Protein AF-A0A6C0I7N2-F1 (afdb_monomer_lite)

Radius of gyration: 16.64 Å; chains: 1; bounding box: 35×40×50 Å

Foldseek 3Di:
DVVVVVVVLVVLLVVLVVLQVVVLVVVVVLVVCCVVVVCLVVSVVVLVVQLVCCVVVLHRPSQVSSCVRNVDPDHSCCVVCVVVVHDPDPVVVSVVVVVVSVVVVVSSVVSVPD

Secondary structure (DSSP, 8-state):
-HHHHHHHHHHHHHHHHHHHHHHHHHHHHHHHHTTSGGGHHHHHHHHHHHHHHHHHTTS-HHHHHHHHHH-----TTHHHHHHTT----HHHHHHHHHHHHHHHHHHHHHHH--

Sequence (114 aa):
MERFVLAIEPNRKKAGYLLYRAHIVFVILLLLLVFVGPIRPYILIFYIPFFYLHVHNRGCPITKTERRLHGEDITILDPVLAMMGFPATNSIRNTFQILISTLFMLLLVFILFP

Organism: NCBI:txid1070528

Structure (mmCIF, N/CA/C/O backbone):
data_AF-A0A6C0I7N2-F1
#
_entry.id   AF-A0A6C0I7N2-F1
#
loop_
_atom_site.group_PDB
_atom_site.id
_atom_site.type_symbol
_atom_site.label_atom_id
_atom_site.label_alt_id
_atom_site.label_comp_id
_atom_site.label_asym_id
_atom_site.label_entity_id
_atom_site.label_seq_id
_atom_site.pdbx_PDB_ins_code
_atom_site.Cartn_x
_atom_site.Cartn_y
_atom_site.Cartn_z
_atom_site.occupancy
_atom_site.B_iso_or_equiv
_atom_site.auth_seq_id
_atom_site.auth_comp_id
_atom_site.auth_asym_id
_atom_site.auth_atom_id
_atom_site.pdbx_PDB_model_num
ATOM 1 N N . MET A 1 1 ? 9.867 -24.610 -26.960 1.00 56.19 1 MET A N 1
ATOM 2 C CA . MET A 1 1 ? 9.747 -24.156 -25.556 1.00 56.19 1 MET A CA 1
ATOM 3 C C . MET A 1 1 ? 9.722 -22.628 -25.453 1.00 56.19 1 MET A C 1
ATOM 5 O O . MET A 1 1 ? 8.808 -22.109 -24.831 1.00 56.19 1 MET A O 1
ATOM 9 N N . GLU A 1 2 ? 10.607 -21.899 -26.146 1.00 48.78 2 GLU A N 1
ATOM 10 C CA . GLU A 1 2 ? 10.643 -20.416 -26.147 1.00 48.78 2 GLU A CA 1
ATOM 11 C C . GLU A 1 2 ? 9.330 -19.730 -26.570 1.00 48.78 2 GLU A C 1
ATOM 13 O O . GLU A 1 2 ? 8.892 -18.786 -25.920 1.00 48.78 2 GLU A O 1
ATOM 18 N N . ARG A 1 3 ? 8.625 -20.240 -27.593 1.00 49.72 3 ARG A N 1
ATOM 19 C CA . ARG A 1 3 ? 7.329 -19.670 -28.023 1.00 49.72 3 ARG A CA 1
ATOM 20 C C . ARG A 1 3 ? 6.205 -19.808 -26.984 1.00 49.72 3 ARG A C 1
ATOM 22 O O . ARG A 1 3 ? 5.282 -19.005 -26.988 1.00 49.72 3 ARG A O 1
ATOM 29 N N . PHE A 1 4 ? 6.283 -20.802 -26.095 1.00 51.00 4 PHE A N 1
ATOM 30 C CA . PHE A 1 4 ? 5.314 -20.981 -25.006 1.00 51.00 4 PHE A CA 1
ATOM 31 C C . PHE A 1 4 ? 5.589 -20.007 -23.853 1.00 51.00 4 PHE A C 1
ATOM 33 O O . PHE A 1 4 ? 4.654 -19.438 -23.300 1.00 51.00 4 PHE A O 1
ATOM 40 N N . VAL A 1 5 ? 6.865 -19.752 -23.540 1.00 55.06 5 VAL A N 1
ATOM 41 C CA . VAL A 1 5 ? 7.280 -18.769 -22.522 1.00 55.06 5 VAL A CA 1
ATOM 42 C C . VAL A 1 5 ? 6.846 -17.353 -22.924 1.00 55.06 5 VAL A C 1
ATOM 44 O O . VAL A 1 5 ? 6.219 -16.656 -22.127 1.00 55.06 5 VAL A O 1
ATOM 47 N N . LEU A 1 6 ? 7.042 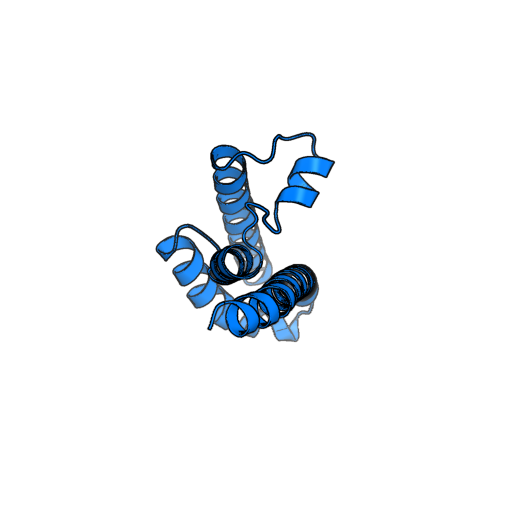-16.986 -24.195 1.00 55.97 6 LEU A N 1
ATOM 48 C CA . LEU A 1 6 ? 6.652 -15.680 -24.747 1.00 55.97 6 LEU A CA 1
ATOM 49 C C . LEU A 1 6 ? 5.131 -15.433 -24.774 1.00 55.97 6 LEU A C 1
ATOM 51 O O . LEU A 1 6 ? 4.701 -14.284 -24.770 1.00 55.97 6 LEU A O 1
ATOM 55 N N . ALA A 1 7 ? 4.298 -16.480 -24.785 1.00 58.84 7 ALA A N 1
ATOM 56 C CA . ALA A 1 7 ? 2.837 -16.343 -24.722 1.00 58.84 7 ALA A CA 1
ATOM 57 C C . ALA A 1 7 ? 2.305 -16.212 -23.279 1.00 58.84 7 ALA A C 1
ATOM 59 O O . ALA A 1 7 ? 1.229 -15.651 -23.055 1.00 58.84 7 ALA A O 1
ATOM 60 N N . ILE A 1 8 ? 3.058 -16.699 -22.287 1.00 60.66 8 ILE A N 1
ATOM 61 C CA . ILE A 1 8 ? 2.697 -16.638 -20.862 1.00 60.66 8 ILE A CA 1
ATOM 62 C C . ILE A 1 8 ? 3.055 -15.267 -20.265 1.00 60.66 8 ILE A C 1
ATOM 64 O O . ILE A 1 8 ? 2.294 -14.723 -19.460 1.00 60.66 8 ILE A O 1
ATOM 68 N N . GLU A 1 9 ? 4.169 -14.671 -20.691 1.00 62.28 9 GLU A N 1
ATOM 69 C CA . GLU A 1 9 ? 4.636 -13.350 -20.242 1.00 62.28 9 GLU A CA 1
ATOM 70 C C . GLU A 1 9 ? 3.619 -12.200 -20.386 1.00 62.28 9 GLU A C 1
ATOM 72 O O . GLU A 1 9 ? 3.391 -11.496 -19.394 1.00 62.28 9 GLU A O 1
ATOM 77 N N . PRO A 1 10 ? 2.943 -11.991 -21.534 1.00 69.81 10 PRO A N 1
ATOM 78 C CA . PRO A 1 10 ? 1.974 -10.905 -21.673 1.00 69.81 10 PRO A CA 1
ATOM 79 C C . PRO A 1 10 ? 0.752 -11.100 -20.769 1.00 69.81 10 PRO A C 1
ATOM 81 O O . PRO A 1 10 ? 0.216 -10.125 -20.240 1.00 69.81 10 PRO A O 1
ATOM 84 N N . ASN A 1 11 ? 0.332 -12.346 -20.534 1.00 81.62 11 ASN A N 1
ATOM 85 C CA . ASN A 1 11 ? -0.771 -12.651 -19.622 1.00 81.62 11 ASN A CA 1
ATOM 86 C C . ASN A 1 11 ? -0.371 -12.438 -18.158 1.00 81.62 11 ASN A C 1
ATOM 88 O O . ASN A 1 11 ? -1.154 -11.885 -17.384 1.00 81.62 11 ASN A O 1
ATOM 92 N N . ARG A 1 12 ? 0.870 -12.779 -17.790 1.00 81.94 12 ARG A N 1
ATOM 93 C CA . ARG A 1 12 ? 1.427 -12.525 -16.455 1.00 81.94 12 ARG A CA 1
ATOM 94 C C . ARG A 1 12 ? 1.531 -11.027 -16.158 1.00 81.94 12 ARG A C 1
ATOM 96 O O . ARG A 1 12 ? 1.109 -10.592 -15.086 1.00 81.94 12 ARG A O 1
ATOM 103 N N . LYS A 1 13 ? 2.006 -10.229 -17.122 1.00 86.31 13 LYS A N 1
ATOM 104 C CA . LYS A 1 13 ? 2.096 -8.768 -16.977 1.00 86.31 13 LYS A CA 1
ATOM 105 C C . LYS A 1 13 ? 0.714 -8.124 -16.841 1.00 86.31 13 LYS A C 1
ATOM 107 O O . LYS A 1 13 ? 0.506 -7.310 -15.942 1.00 86.31 13 LYS A O 1
ATOM 112 N N . LYS A 1 14 ? -0.258 -8.544 -17.660 1.00 87.75 14 LYS A N 1
ATOM 113 C CA . LYS A 1 14 ? -1.665 -8.114 -17.536 1.00 87.75 14 LYS A CA 1
ATOM 114 C C . LYS A 1 14 ? -2.263 -8.471 -16.173 1.00 87.75 14 LYS A C 1
ATOM 116 O O . LYS A 1 14 ? -2.883 -7.612 -15.552 1.00 87.75 14 LYS A O 1
ATOM 121 N N . ALA A 1 15 ? -2.042 -9.695 -15.690 1.00 88.12 15 ALA A N 1
ATOM 122 C CA . ALA A 1 15 ? -2.502 -10.125 -14.370 1.00 88.12 15 ALA A CA 1
ATOM 123 C C . ALA A 1 15 ? -1.883 -9.281 -13.242 1.00 88.12 15 ALA A C 1
ATOM 125 O O . ALA A 1 15 ? -2.592 -8.884 -12.321 1.00 88.12 15 ALA A O 1
ATOM 126 N N . GLY A 1 16 ? -0.593 -8.940 -13.346 1.00 88.38 16 GLY A N 1
ATOM 127 C CA . GLY A 1 16 ? 0.084 -8.056 -12.394 1.00 88.38 16 GLY A CA 1
ATOM 128 C C . GLY A 1 16 ? -0.549 -6.665 -12.309 1.00 88.38 16 GLY A C 1
ATOM 129 O O . GLY A 1 16 ? -0.829 -6.193 -11.210 1.00 88.38 16 GLY A O 1
ATOM 130 N N . TYR A 1 17 ? -0.844 -6.025 -13.445 1.00 90.31 17 TYR A N 1
ATOM 131 C CA . TYR A 1 17 ? -1.521 -4.720 -13.434 1.00 90.31 17 TYR A CA 1
ATOM 132 C C . TYR A 1 17 ? -2.982 -4.787 -12.998 1.00 90.31 17 TYR A C 1
ATOM 134 O O . TYR A 1 17 ? -3.480 -3.841 -12.386 1.00 90.31 17 TYR A O 1
ATOM 142 N N . LEU A 1 18 ? -3.688 -5.873 -13.322 1.00 91.56 18 LEU A N 1
ATOM 143 C CA . LEU A 1 18 ? -5.051 -6.075 -12.839 1.00 91.56 18 LEU A CA 1
ATOM 144 C C . LEU A 1 18 ? -5.059 -6.174 -11.311 1.00 91.56 18 LEU A C 1
ATOM 146 O O . LEU A 1 18 ? -5.867 -5.506 -10.669 1.00 91.56 18 LEU A O 1
ATOM 150 N N . LEU A 1 19 ? -4.123 -6.942 -10.744 1.00 90.25 19 LEU A N 1
ATOM 151 C CA . LEU A 1 19 ? -3.947 -7.060 -9.300 1.00 90.25 19 LEU A CA 1
ATOM 152 C C . LEU A 1 19 ? -3.614 -5.702 -8.670 1.00 90.25 19 LEU A C 1
ATOM 154 O O . LEU A 1 19 ? -4.273 -5.317 -7.714 1.00 90.25 19 LEU A O 1
ATOM 158 N N . TYR A 1 20 ? -2.693 -4.939 -9.265 1.00 88.56 20 TYR A N 1
ATOM 159 C CA . TYR A 1 20 ? -2.349 -3.581 -8.831 1.00 88.56 20 TYR A CA 1
ATOM 160 C C . TYR A 1 20 ? -3.568 -2.646 -8.779 1.00 88.56 20 TYR A C 1
ATOM 162 O O . TYR A 1 20 ? -3.805 -1.965 -7.781 1.00 88.56 20 TYR A O 1
ATOM 170 N N . ARG A 1 21 ? -4.395 -2.636 -9.833 1.00 90.56 21 ARG A N 1
ATOM 171 C CA . ARG A 1 21 ? -5.623 -1.822 -9.868 1.00 90.56 21 ARG A CA 1
ATOM 172 C C . ARG A 1 21 ? -6.636 -2.286 -8.825 1.00 90.56 21 ARG A C 1
ATOM 174 O O . ARG A 1 21 ? -7.209 -1.453 -8.127 1.00 90.56 21 ARG A O 1
ATOM 181 N N . ALA A 1 22 ? -6.838 -3.597 -8.705 1.00 90.81 22 ALA A N 1
ATOM 182 C CA . ALA A 1 22 ? -7.727 -4.173 -7.702 1.00 90.81 22 ALA A CA 1
ATOM 183 C C . ALA A 1 22 ? -7.265 -3.830 -6.280 1.00 90.81 22 ALA A C 1
ATOM 185 O O . ALA A 1 22 ? -8.089 -3.502 -5.433 1.00 90.81 22 ALA A O 1
ATOM 186 N N . HIS A 1 23 ? -5.956 -3.834 -6.034 1.00 90.19 23 HIS A N 1
ATOM 187 C CA . HIS A 1 23 ? -5.374 -3.481 -4.748 1.00 90.19 23 HIS A CA 1
ATOM 188 C C . HIS A 1 23 ? -5.592 -2.003 -4.403 1.00 90.19 23 HIS A C 1
ATOM 190 O O . HIS A 1 23 ? -6.000 -1.713 -3.281 1.00 90.19 23 HIS A O 1
ATOM 196 N N . ILE A 1 24 ? -5.431 -1.076 -5.356 1.00 87.50 24 ILE A N 1
ATOM 197 C CA . ILE A 1 24 ? -5.775 0.344 -5.146 1.00 87.50 24 ILE A CA 1
ATOM 198 C C . ILE A 1 24 ? -7.250 0.494 -4.764 1.00 87.50 24 ILE A C 1
ATOM 200 O O . ILE A 1 24 ? -7.568 1.130 -3.759 1.00 87.50 24 ILE A O 1
ATOM 204 N N . VAL A 1 25 ? -8.151 -0.110 -5.545 1.00 90.31 25 VAL A N 1
ATOM 205 C CA . VAL A 1 25 ? -9.597 -0.039 -5.289 1.00 90.31 25 VAL A CA 1
ATOM 206 C C . VAL A 1 25 ? -9.933 -0.633 -3.922 1.00 90.31 25 VAL A C 1
ATOM 208 O O . VAL A 1 25 ? -10.688 -0.031 -3.165 1.00 90.31 25 VAL A O 1
ATOM 211 N N . PHE A 1 26 ? -9.335 -1.773 -3.574 1.00 89.06 26 PHE A N 1
ATOM 212 C CA . PHE A 1 26 ? -9.527 -2.420 -2.280 1.00 89.06 26 PHE A CA 1
ATOM 213 C C . PHE A 1 26 ? -9.079 -1.535 -1.113 1.00 89.06 26 PHE A C 1
ATOM 215 O O . PHE A 1 26 ? -9.819 -1.405 -0.142 1.00 89.06 26 PHE A O 1
ATOM 222 N N . VAL A 1 27 ? -7.912 -0.886 -1.211 1.00 85.12 27 VAL A N 1
ATOM 223 C CA . VAL A 1 27 ? -7.431 0.038 -0.171 1.00 85.12 27 VAL A CA 1
ATOM 224 C C . VAL A 1 27 ? -8.396 1.212 -0.008 1.00 85.12 27 VAL A C 1
ATOM 226 O O . VAL A 1 27 ? -8.776 1.522 1.117 1.00 85.12 27 VAL A O 1
ATOM 229 N N . ILE A 1 28 ? -8.855 1.824 -1.104 1.00 86.12 28 ILE A N 1
ATOM 230 C CA . ILE A 1 28 ? -9.827 2.929 -1.050 1.00 86.12 28 ILE A CA 1
ATOM 231 C C . ILE A 1 28 ? -11.142 2.472 -0.404 1.00 86.12 28 ILE A C 1
ATOM 233 O O . ILE A 1 28 ? -11.652 3.146 0.489 1.00 86.12 28 ILE A O 1
ATOM 237 N N . LEU A 1 29 ? -11.677 1.317 -0.809 1.00 89.06 29 LEU A N 1
ATOM 238 C CA . LEU A 1 29 ? -12.894 0.757 -0.215 1.00 89.06 29 LEU A CA 1
ATOM 239 C C . LEU A 1 29 ? -12.718 0.486 1.281 1.00 89.06 29 LEU A C 1
ATOM 241 O O . LEU A 1 29 ? -13.601 0.824 2.064 1.00 89.06 29 LEU A O 1
ATOM 245 N N . LEU A 1 30 ? -11.574 -0.069 1.690 1.00 83.06 30 LEU A N 1
ATOM 246 C CA . LEU A 1 30 ? -11.266 -0.314 3.096 1.00 83.06 30 LEU A CA 1
ATOM 247 C C . LEU A 1 30 ? -11.251 0.994 3.899 1.00 83.06 30 LEU A C 1
ATOM 249 O O . LEU A 1 30 ? -11.861 1.048 4.964 1.00 83.06 30 LEU A O 1
ATOM 253 N N . LEU A 1 31 ? -10.619 2.054 3.374 1.00 80.44 31 LEU A N 1
ATOM 254 C CA . LEU A 1 31 ? -10.608 3.382 4.003 1.00 80.44 31 LEU A CA 1
ATOM 255 C C . LEU A 1 31 ? -12.027 3.944 4.180 1.00 80.44 31 LEU A C 1
ATOM 257 O O . LEU A 1 31 ? -12.336 4.504 5.228 1.00 80.44 31 LEU A O 1
ATOM 261 N N . LEU A 1 32 ? -12.901 3.785 3.183 1.00 85.50 32 LEU A N 1
ATOM 262 C CA . LEU A 1 32 ? -14.287 4.262 3.253 1.00 85.50 32 LEU A CA 1
ATOM 263 C C . LEU A 1 32 ? -15.124 3.457 4.255 1.00 85.50 32 LEU A C 1
ATOM 265 O O . LEU A 1 32 ? -15.904 4.030 5.018 1.00 85.50 32 LEU A O 1
ATOM 269 N N . LEU A 1 33 ? -14.942 2.134 4.292 1.00 85.25 33 LEU A N 1
ATOM 270 C CA . LEU A 1 33 ? -15.680 1.244 5.189 1.00 85.25 33 LEU A CA 1
ATOM 271 C C . LEU A 1 33 ? -15.367 1.491 6.670 1.00 85.25 33 LEU A C 1
ATOM 273 O O . LEU A 1 33 ? -16.230 1.241 7.509 1.00 85.25 33 LEU A O 1
ATOM 277 N N . VAL A 1 34 ? -14.193 2.039 7.004 1.00 79.88 34 VAL A N 1
ATOM 278 C CA . VAL A 1 34 ? -13.848 2.436 8.385 1.00 79.88 34 VAL A CA 1
ATOM 279 C C . VAL A 1 34 ? -14.862 3.428 8.973 1.00 79.88 34 VAL A C 1
ATOM 281 O O . VAL A 1 34 ? -15.151 3.393 10.172 1.00 79.88 34 VAL A O 1
ATOM 284 N N . PHE A 1 35 ? -15.475 4.275 8.145 1.00 82.56 35 PHE A N 1
ATOM 285 C CA . PHE A 1 35 ? -16.471 5.242 8.611 1.00 82.56 35 PHE A CA 1
ATOM 286 C C . PHE A 1 35 ? -17.861 4.624 8.831 1.00 82.56 35 PHE A C 1
ATOM 288 O O . PHE A 1 35 ? -18.681 5.210 9.543 1.00 82.56 35 PHE A O 1
ATOM 295 N N . VAL A 1 36 ? -18.111 3.411 8.325 1.00 84.38 36 VAL A N 1
ATOM 296 C CA . VAL A 1 36 ? -19.386 2.693 8.465 1.00 84.38 36 VAL A CA 1
ATOM 297 C C . VAL A 1 36 ? -19.453 2.003 9.833 1.00 84.38 36 VAL A C 1
ATOM 299 O O . VAL A 1 36 ? -18.907 0.919 10.031 1.00 84.38 36 VAL A O 1
ATOM 302 N N . GLY A 1 37 ? -20.143 2.646 10.783 1.00 76.31 37 GLY A N 1
ATOM 303 C CA . GLY A 1 37 ? -20.236 2.264 12.204 1.00 76.31 37 GLY A CA 1
ATOM 304 C C . GLY A 1 37 ? -20.332 0.758 12.495 1.00 76.31 37 GLY A C 1
ATOM 305 O O . GLY A 1 37 ? -19.468 0.237 13.200 1.00 76.31 37 GLY A O 1
ATOM 306 N N . PRO A 1 38 ? -21.314 0.035 11.927 1.00 83.94 38 PRO A N 1
ATOM 307 C CA . PRO A 1 38 ? -21.513 -1.390 12.208 1.00 83.94 38 PRO A CA 1
ATOM 308 C C . PRO A 1 38 ? -20.363 -2.314 11.773 1.00 83.94 38 PRO A C 1
ATOM 310 O O . PRO A 1 38 ? -20.240 -3.421 12.289 1.00 83.94 38 PRO A O 1
ATOM 313 N N . ILE A 1 39 ? -19.526 -1.891 10.820 1.00 82.88 39 ILE A N 1
ATOM 314 C CA . ILE A 1 39 ? -18.502 -2.747 10.192 1.00 82.88 39 ILE A CA 1
ATOM 315 C C . ILE A 1 39 ? -17.134 -2.604 10.892 1.00 82.88 39 ILE A C 1
ATOM 317 O O . ILE A 1 39 ? -16.275 -3.483 10.788 1.00 82.88 39 ILE A O 1
ATOM 321 N N . ARG A 1 40 ? -16.945 -1.537 11.678 1.00 80.81 40 ARG A N 1
ATOM 322 C CA . ARG A 1 40 ? -15.694 -1.187 12.378 1.00 80.81 40 ARG A CA 1
ATOM 323 C C . ARG A 1 40 ? -15.004 -2.343 13.124 1.00 80.81 40 ARG A C 1
ATOM 325 O O . ARG A 1 40 ? -13.814 -2.546 12.873 1.00 80.81 40 ARG A O 1
ATOM 332 N N . PRO A 1 41 ? -15.674 -3.127 13.996 1.00 81.50 41 PRO A N 1
ATOM 333 C CA . PRO A 1 41 ? -14.993 -4.199 14.727 1.00 81.50 41 PRO A CA 1
ATOM 334 C C . PRO A 1 41 ? -14.484 -5.312 13.800 1.00 81.50 41 PRO A C 1
ATOM 336 O O . PRO A 1 41 ? -13.406 -5.859 14.029 1.00 81.50 41 PRO A O 1
ATOM 339 N N . TYR A 1 42 ? -15.204 -5.608 12.714 1.00 84.00 42 TYR A N 1
ATOM 340 C CA . TYR A 1 42 ? -14.777 -6.605 11.730 1.00 84.00 42 TYR A CA 1
ATOM 341 C C . TYR A 1 42 ? -13.528 -6.149 10.976 1.00 84.00 42 TYR A C 1
ATOM 343 O O . TYR A 1 42 ? -12.612 -6.944 10.772 1.00 84.00 42 TYR A O 1
ATOM 351 N N . ILE A 1 43 ? -13.446 -4.862 10.624 1.00 81.31 43 ILE A N 1
ATOM 352 C CA . ILE A 1 43 ? -12.249 -4.288 9.994 1.00 81.31 43 ILE A CA 1
ATOM 353 C C . ILE A 1 43 ? -11.034 -4.479 10.900 1.00 81.31 43 ILE A C 1
ATOM 355 O O . ILE A 1 43 ? -9.976 -4.845 10.403 1.00 81.31 43 ILE A O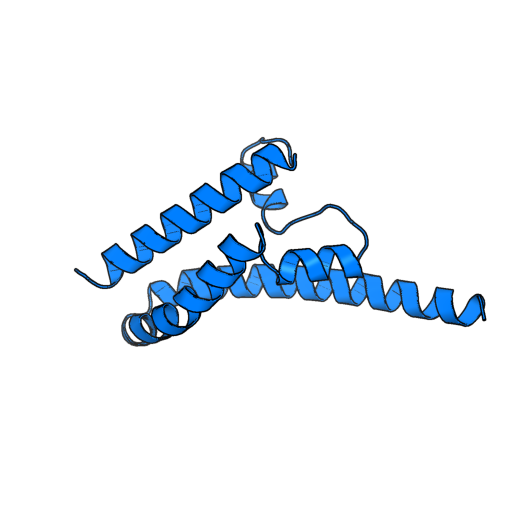 1
ATOM 359 N N . LEU A 1 44 ? -11.182 -4.314 12.218 1.00 75.81 44 LEU A N 1
ATOM 360 C CA . LEU A 1 44 ? -10.078 -4.492 13.161 1.00 75.81 44 LEU A CA 1
ATOM 361 C C . LEU A 1 44 ? -9.543 -5.931 13.176 1.00 75.81 44 LEU A C 1
ATOM 363 O O . LEU A 1 44 ? -8.331 -6.142 13.119 1.00 75.81 44 LEU A O 1
ATOM 367 N N . ILE A 1 45 ? -10.450 -6.912 13.208 1.00 82.44 45 ILE A N 1
ATOM 368 C CA . ILE A 1 45 ? -10.095 -8.338 13.204 1.00 82.44 45 ILE A CA 1
ATOM 369 C C . ILE A 1 45 ? -9.304 -8.691 11.943 1.00 82.44 45 ILE A C 1
ATOM 371 O O . ILE A 1 45 ? -8.332 -9.437 12.027 1.00 82.44 45 ILE A O 1
ATOM 375 N N . PHE A 1 46 ? -9.674 -8.132 10.788 1.00 81.56 46 PHE A N 1
ATOM 376 C CA . PHE A 1 46 ? -8.922 -8.324 9.545 1.00 81.56 46 PHE A CA 1
ATOM 377 C C . PHE A 1 46 ? -7.641 -7.484 9.481 1.00 81.56 46 PHE A C 1
ATOM 379 O O . PHE A 1 46 ? -6.650 -7.912 8.884 1.00 81.56 46 PHE A O 1
ATOM 386 N N . TYR A 1 47 ? -7.629 -6.306 10.101 1.00 79.19 47 TYR A N 1
ATOM 387 C CA . TYR A 1 47 ? -6.502 -5.389 10.024 1.00 79.19 47 TYR A CA 1
ATOM 388 C C . TYR A 1 47 ? -5.305 -5.851 10.852 1.00 79.19 47 TYR A C 1
ATOM 390 O O . TYR A 1 47 ? -4.187 -5.772 10.363 1.00 79.19 47 TYR A O 1
ATOM 398 N N . ILE A 1 48 ? -5.505 -6.383 12.061 1.00 80.44 48 ILE A N 1
ATOM 399 C CA . ILE A 1 48 ? -4.409 -6.875 12.919 1.00 80.44 48 ILE A CA 1
ATOM 400 C C . ILE A 1 48 ? -3.506 -7.906 12.205 1.00 80.44 48 ILE A C 1
ATOM 402 O O . ILE A 1 48 ? -2.293 -7.681 12.138 1.00 80.44 48 ILE A O 1
ATOM 406 N N . PRO A 1 49 ? -4.028 -9.009 11.629 1.00 81.94 49 PRO A N 1
ATOM 407 C CA . PRO A 1 49 ? -3.197 -9.974 10.914 1.00 81.94 49 PRO A CA 1
ATOM 408 C C . PRO A 1 49 ? -2.597 -9.377 9.638 1.00 81.94 49 PRO A C 1
ATOM 410 O O . PRO A 1 49 ? -1.454 -9.685 9.298 1.00 81.94 49 PRO A O 1
ATOM 413 N N . PHE A 1 50 ? -3.317 -8.486 8.950 1.00 78.69 50 PHE A N 1
ATOM 414 C CA . PHE A 1 50 ? -2.785 -7.802 7.774 1.00 78.69 50 PHE A CA 1
ATOM 415 C C . PHE A 1 50 ? -1.614 -6.876 8.128 1.00 78.69 50 PHE A C 1
ATOM 417 O O . PHE A 1 50 ? -0.579 -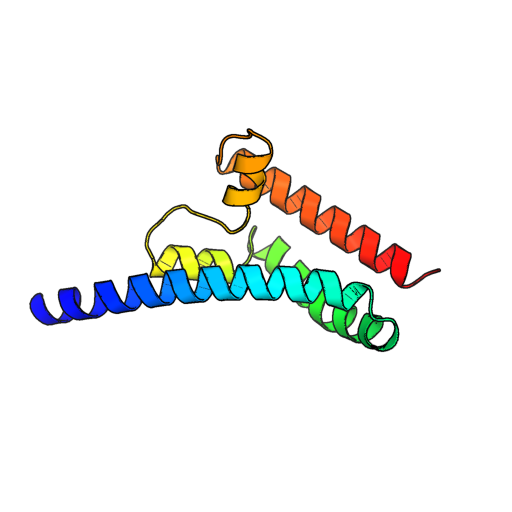6.913 7.466 1.00 78.69 50 PHE A O 1
ATOM 424 N N . PHE A 1 51 ? -1.736 -6.102 9.205 1.00 79.50 51 PHE A N 1
ATOM 425 C CA . PHE A 1 51 ? -0.690 -5.241 9.746 1.00 79.50 51 PHE A CA 1
ATOM 426 C C . PHE A 1 51 ? 0.516 -6.062 10.202 1.00 79.50 51 PHE A C 1
ATOM 428 O O . PHE A 1 51 ? 1.649 -5.729 9.859 1.00 79.50 51 PHE A O 1
ATOM 435 N N . TYR A 1 52 ? 0.293 -7.189 10.885 1.00 81.50 52 TYR A N 1
ATOM 436 C CA . TYR A 1 52 ? 1.370 -8.112 11.243 1.00 81.50 52 TYR A CA 1
ATOM 437 C C . TYR A 1 52 ? 2.119 -8.617 10.003 1.00 81.50 52 TYR A C 1
ATOM 439 O O . TYR A 1 52 ? 3.345 -8.515 9.935 1.00 81.50 52 TYR A O 1
ATOM 447 N N . LEU A 1 53 ? 1.394 -9.098 8.986 1.00 79.81 53 LEU A N 1
ATOM 448 C CA . LEU A 1 53 ? 1.993 -9.525 7.719 1.00 79.81 53 LEU A CA 1
ATOM 449 C C . LEU A 1 53 ? 2.741 -8.384 7.032 1.00 79.81 53 LEU A C 1
ATOM 451 O O . LEU A 1 53 ? 3.785 -8.623 6.429 1.00 79.81 53 LEU A O 1
ATOM 455 N N . HIS A 1 54 ? 2.228 -7.164 7.124 1.00 78.00 54 HIS A N 1
ATOM 456 C CA . HIS A 1 54 ? 2.821 -5.977 6.533 1.00 78.00 54 HIS A CA 1
ATOM 457 C C . HIS A 1 54 ? 4.152 -5.597 7.200 1.00 78.00 54 HIS A C 1
ATOM 459 O O . HIS A 1 54 ? 5.143 -5.343 6.508 1.00 78.00 54 HIS A O 1
ATOM 465 N N . VAL A 1 55 ? 4.201 -5.625 8.535 1.00 77.50 55 VAL A N 1
ATOM 466 C CA . VAL A 1 55 ? 5.418 -5.381 9.325 1.00 77.50 55 VAL A CA 1
ATOM 467 C C . VAL A 1 55 ? 6.431 -6.505 9.105 1.00 77.50 55 VAL A C 1
ATOM 469 O O . VAL A 1 55 ? 7.582 -6.235 8.757 1.00 77.50 55 VAL A O 1
ATOM 472 N N . HIS A 1 56 ? 6.005 -7.767 9.221 1.00 80.00 56 HIS A N 1
ATOM 473 C CA . HIS A 1 56 ? 6.885 -8.929 9.076 1.00 80.00 56 HIS A CA 1
ATOM 474 C C . HIS A 1 56 ? 7.496 -9.014 7.671 1.00 80.00 56 HIS A C 1
ATOM 476 O O . HIS A 1 56 ? 8.694 -9.246 7.512 1.00 80.00 56 HIS A O 1
ATOM 482 N N . ASN A 1 57 ? 6.698 -8.745 6.634 1.00 78.69 57 ASN A N 1
ATOM 483 C CA . ASN A 1 57 ? 7.178 -8.753 5.258 1.00 78.69 57 ASN A CA 1
ATOM 484 C C . ASN A 1 57 ? 7.852 -7.440 4.836 1.00 78.69 57 ASN A C 1
ATOM 486 O O . ASN A 1 57 ? 8.269 -7.354 3.681 1.00 78.69 57 ASN A O 1
ATOM 490 N N . ARG A 1 58 ? 8.002 -6.430 5.707 1.00 74.31 58 ARG A N 1
ATOM 491 C CA . ARG A 1 58 ? 8.544 -5.105 5.340 1.00 74.31 58 ARG A CA 1
ATOM 492 C C . ARG A 1 58 ? 7.846 -4.513 4.102 1.00 74.31 58 ARG A C 1
ATOM 494 O O . ARG A 1 58 ? 8.508 -4.068 3.167 1.00 74.31 58 ARG A O 1
ATOM 501 N N . GLY A 1 59 ? 6.521 -4.618 4.022 1.00 77.00 59 GLY A N 1
ATOM 502 C CA . GLY A 1 59 ? 5.785 -4.357 2.781 1.00 77.00 59 GLY A CA 1
ATOM 503 C C . GLY A 1 59 ? 4.445 -5.069 2.699 1.00 77.00 59 GLY A C 1
ATOM 504 O O . GLY A 1 59 ? 4.250 -6.114 3.317 1.00 77.00 59 GLY A O 1
ATOM 505 N N . CYS A 1 60 ? 3.550 -4.561 1.849 1.00 83.94 60 CYS A N 1
ATOM 506 C CA . CYS A 1 60 ? 2.341 -5.292 1.483 1.00 83.94 60 CYS A CA 1
ATOM 507 C C . CYS A 1 60 ? 2.706 -6.543 0.648 1.00 83.94 60 CYS A C 1
ATOM 509 O O . CYS A 1 60 ? 3.331 -6.408 -0.412 1.00 83.94 60 CYS A O 1
ATOM 511 N N . PRO A 1 61 ? 2.314 -7.763 1.071 1.00 84.12 61 PRO A N 1
ATOM 512 C CA . PRO A 1 61 ? 2.556 -8.988 0.301 1.00 84.12 61 PRO A CA 1
ATOM 513 C C . PRO A 1 61 ? 1.942 -8.951 -1.105 1.00 84.12 61 PRO A C 1
ATOM 515 O O . PRO A 1 61 ? 2.505 -9.514 -2.048 1.00 84.12 61 PRO A O 1
ATOM 518 N N . ILE A 1 62 ? 0.815 -8.247 -1.255 1.00 87.81 62 ILE A N 1
ATOM 519 C CA . ILE A 1 62 ? 0.131 -8.068 -2.538 1.00 87.81 62 ILE A CA 1
ATOM 520 C C . ILE A 1 62 ? 1.024 -7.258 -3.483 1.00 87.81 62 ILE A C 1
ATOM 522 O O . ILE A 1 62 ? 1.326 -7.733 -4.572 1.00 87.81 62 ILE A O 1
ATOM 526 N N . THR A 1 63 ? 1.589 -6.134 -3.028 1.00 87.38 63 THR A N 1
ATOM 527 C CA . THR A 1 63 ? 2.534 -5.329 -3.826 1.00 87.38 63 THR A CA 1
ATOM 528 C C . THR A 1 63 ? 3.774 -6.110 -4.246 1.00 87.38 63 THR A C 1
ATOM 530 O O . THR A 1 63 ? 4.252 -5.971 -5.370 1.00 87.38 63 THR A O 1
ATOM 533 N N . LYS A 1 64 ? 4.299 -6.992 -3.389 1.00 86.50 64 LYS A N 1
ATOM 534 C CA . LYS A 1 64 ? 5.408 -7.873 -3.795 1.00 86.50 64 LYS A CA 1
ATOM 535 C C . LYS A 1 64 ? 4.994 -8.836 -4.907 1.00 86.50 64 LYS A C 1
ATOM 537 O O . LYS A 1 64 ? 5.786 -9.100 -5.810 1.00 86.50 64 LYS A O 1
ATOM 542 N N . THR A 1 65 ? 3.778 -9.366 -4.834 1.00 87.81 65 THR A N 1
ATOM 543 C CA . THR A 1 65 ? 3.223 -10.262 -5.855 1.00 87.81 65 THR A CA 1
ATOM 544 C C . THR A 1 65 ? 2.978 -9.523 -7.168 1.00 87.81 65 THR A C 1
ATOM 546 O O . THR A 1 65 ? 3.409 -10.009 -8.209 1.00 87.81 65 THR A O 1
ATOM 549 N N . GLU A 1 66 ? 2.389 -8.326 -7.125 1.00 88.81 66 GLU A N 1
ATOM 550 C CA . GLU A 1 66 ? 2.201 -7.439 -8.284 1.00 88.81 66 GLU A CA 1
ATOM 551 C C . GLU A 1 66 ? 3.523 -7.227 -9.020 1.00 88.81 66 GLU A C 1
ATOM 553 O O . GLU A 1 66 ? 3.654 -7.620 -10.181 1.00 88.81 66 GLU A O 1
ATOM 558 N N . ARG A 1 67 ? 4.542 -6.734 -8.306 1.00 89.31 67 ARG A N 1
ATOM 559 C CA . ARG A 1 67 ? 5.872 -6.455 -8.862 1.00 89.31 67 ARG A CA 1
ATOM 560 C C . ARG A 1 67 ? 6.527 -7.687 -9.465 1.00 89.31 67 ARG A C 1
ATOM 562 O O . ARG A 1 67 ? 7.150 -7.601 -10.520 1.00 89.31 67 ARG A O 1
ATOM 569 N N . ARG A 1 68 ? 6.362 -8.852 -8.831 1.00 88.81 68 ARG A N 1
ATOM 570 C CA . ARG A 1 68 ? 6.832 -10.130 -9.387 1.00 88.81 68 ARG A CA 1
ATOM 571 C C . ARG A 1 68 ? 6.093 -10.507 -10.669 1.00 88.81 68 ARG A C 1
ATOM 573 O O . ARG A 1 68 ? 6.698 -11.151 -11.517 1.00 88.81 68 ARG A O 1
ATOM 580 N N . LEU A 1 69 ? 4.813 -10.170 -10.809 1.00 87.69 69 LEU A N 1
ATOM 581 C CA . LEU A 1 69 ? 4.000 -10.512 -11.979 1.00 87.69 69 LEU A CA 1
ATOM 582 C C . LEU A 1 69 ? 4.239 -9.566 -13.161 1.00 87.69 69 LEU A C 1
ATOM 584 O O . LEU A 1 69 ? 4.473 -10.047 -14.268 1.00 87.69 69 LEU A O 1
ATOM 588 N N . HIS A 1 70 ? 4.193 -8.248 -12.944 1.00 87.06 70 HIS A N 1
ATOM 589 C CA . HIS A 1 70 ? 4.373 -7.269 -14.023 1.00 87.06 70 HIS A CA 1
ATOM 590 C C . HIS A 1 70 ? 5.835 -6.874 -14.273 1.00 87.06 70 HIS A C 1
ATOM 592 O O . HIS A 1 70 ? 6.125 -6.308 -15.325 1.00 87.06 70 HIS A O 1
ATOM 598 N N . GLY A 1 71 ? 6.754 -7.207 -13.360 1.00 87.31 71 GLY A N 1
ATOM 599 C CA . GLY A 1 71 ? 8.196 -6.994 -13.524 1.00 87.31 71 GLY A CA 1
ATOM 600 C C . GLY A 1 71 ? 8.649 -5.542 -13.362 1.00 87.31 71 GLY A C 1
ATOM 601 O O . GLY A 1 71 ? 9.772 -5.217 -13.726 1.00 87.31 71 GLY A O 1
ATOM 602 N N . GLU A 1 72 ? 7.796 -4.666 -12.829 1.00 87.81 72 GLU A N 1
ATOM 603 C CA . GLU A 1 72 ? 8.101 -3.237 -12.679 1.00 87.81 72 GLU A CA 1
ATOM 604 C C . GLU A 1 72 ? 8.274 -2.879 -11.206 1.00 87.81 72 GLU A C 1
ATOM 606 O O . GLU A 1 72 ? 7.632 -3.461 -10.330 1.00 87.81 72 GLU A O 1
ATOM 611 N N . ASP A 1 73 ? 9.145 -1.914 -10.920 1.00 88.00 73 ASP A N 1
ATOM 612 C CA . ASP A 1 73 ? 9.341 -1.372 -9.574 1.00 88.00 73 ASP A CA 1
ATOM 613 C C . ASP A 1 73 ? 8.361 -0.225 -9.307 1.00 88.00 73 ASP A C 1
ATOM 615 O O . ASP A 1 73 ? 8.772 0.894 -9.013 1.00 88.00 73 ASP A O 1
ATOM 619 N N . ILE A 1 74 ? 7.066 -0.506 -9.465 1.00 88.50 74 ILE A N 1
ATOM 620 C CA . ILE A 1 74 ? 5.974 0.420 -9.152 1.00 88.50 74 ILE A CA 1
ATOM 621 C C . ILE A 1 74 ? 5.188 -0.076 -7.942 1.00 88.50 74 ILE A C 1
ATOM 623 O O . ILE A 1 74 ? 5.085 -1.284 -7.701 1.00 88.50 74 ILE A O 1
ATOM 627 N N . THR A 1 75 ? 4.642 0.854 -7.163 1.00 89.75 75 THR A N 1
ATOM 628 C CA . THR A 1 75 ? 3.824 0.542 -5.984 1.00 89.75 75 THR A CA 1
ATOM 629 C C . THR A 1 75 ? 2.572 1.402 -5.929 1.00 89.75 75 THR A C 1
ATOM 631 O O . THR A 1 75 ? 2.505 2.457 -6.553 1.00 89.75 75 THR A O 1
ATOM 634 N N . ILE A 1 76 ? 1.583 0.979 -5.137 1.00 88.56 76 ILE A N 1
ATOM 635 C CA . ILE A 1 76 ? 0.338 1.738 -4.933 1.00 88.56 76 ILE A CA 1
ATOM 636 C C . ILE A 1 76 ? 0.570 3.125 -4.309 1.00 88.56 76 ILE A C 1
ATOM 638 O O . ILE A 1 76 ? -0.318 3.970 -4.346 1.00 88.56 76 ILE A O 1
ATOM 642 N N . LEU A 1 77 ? 1.754 3.361 -3.729 1.00 88.31 77 LEU A N 1
ATOM 643 C CA . LEU A 1 77 ? 2.138 4.642 -3.140 1.00 88.31 77 LEU A CA 1
ATOM 644 C C . LEU A 1 77 ? 2.621 5.639 -4.193 1.00 88.31 77 LEU A C 1
ATOM 646 O O . LEU A 1 77 ? 2.548 6.842 -3.961 1.00 88.31 77 LEU A O 1
ATOM 650 N N . ASP A 1 78 ? 3.097 5.167 -5.344 1.00 90.38 78 ASP A N 1
ATOM 651 C CA . ASP A 1 78 ? 3.756 6.010 -6.341 1.00 90.38 78 ASP A CA 1
ATOM 652 C C . ASP A 1 78 ? 2.855 7.137 -6.876 1.00 90.38 78 ASP A C 1
ATOM 654 O O . ASP A 1 78 ? 3.344 8.262 -6.965 1.00 90.38 78 ASP A O 1
ATOM 658 N N . PRO A 1 79 ? 1.549 6.922 -7.158 1.00 88.75 79 PRO A N 1
ATOM 659 C CA . PRO A 1 79 ? 0.656 8.015 -7.541 1.00 88.75 79 PRO A CA 1
ATOM 660 C C . PRO A 1 79 ? 0.531 9.081 -6.449 1.00 88.75 79 PRO A C 1
ATOM 662 O O . PRO A 1 79 ? 0.500 10.270 -6.747 1.00 88.75 79 PRO A O 1
ATOM 665 N N . VAL A 1 80 ? 0.490 8.666 -5.180 1.00 87.50 80 VAL A N 1
ATOM 666 C CA . VAL A 1 80 ? 0.386 9.584 -4.039 1.00 87.50 80 VAL A CA 1
ATOM 667 C C . VAL A 1 80 ? 1.672 10.393 -3.902 1.00 87.50 80 VAL A C 1
ATOM 669 O O . VAL A 1 80 ? 1.618 11.618 -3.825 1.00 87.50 80 VAL A O 1
ATOM 672 N N . LEU A 1 81 ? 2.829 9.725 -3.951 1.00 90.25 81 LEU A N 1
ATOM 673 C CA . LEU A 1 81 ? 4.144 10.370 -3.926 1.00 90.25 81 LEU A CA 1
ATOM 674 C C . LEU A 1 81 ? 4.299 11.380 -5.067 1.00 90.25 81 LEU A C 1
ATOM 676 O O . LEU A 1 81 ? 4.733 12.503 -4.819 1.00 90.25 81 LEU A O 1
ATOM 680 N N . AL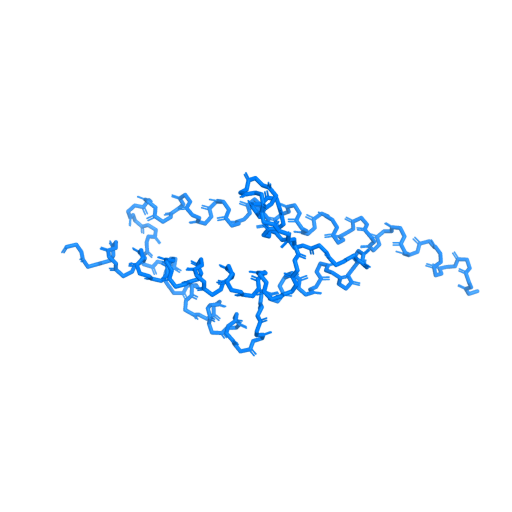A A 1 82 ? 3.873 11.016 -6.279 1.00 92.12 82 ALA A N 1
ATOM 681 C CA . ALA A 1 82 ? 3.898 11.898 -7.440 1.00 92.12 82 ALA A CA 1
ATOM 682 C C . ALA A 1 82 ? 3.004 13.135 -7.251 1.00 92.12 82 ALA A C 1
ATOM 684 O O . ALA A 1 82 ? 3.444 14.244 -7.543 1.00 92.12 82 ALA A O 1
ATOM 685 N N . MET A 1 83 ? 1.791 12.974 -6.705 1.00 91.06 83 MET A N 1
ATOM 686 C CA . MET A 1 83 ? 0.897 14.102 -6.394 1.00 91.06 83 MET A CA 1
ATOM 687 C C . MET A 1 83 ? 1.496 15.066 -5.362 1.00 91.06 83 MET A C 1
ATOM 689 O O . MET A 1 83 ? 1.252 16.266 -5.431 1.00 91.06 83 MET A O 1
ATOM 693 N N . MET A 1 84 ? 2.297 14.559 -4.425 1.00 92.44 84 MET A N 1
ATOM 694 C CA . MET A 1 84 ? 2.991 15.371 -3.419 1.00 92.44 84 MET A CA 1
ATOM 695 C C . MET A 1 84 ? 4.359 15.896 -3.888 1.00 92.44 84 MET A C 1
ATOM 697 O O . MET A 1 84 ? 5.035 16.586 -3.129 1.00 92.44 84 MET A O 1
ATOM 701 N N . GLY A 1 85 ? 4.795 15.561 -5.107 1.00 93.94 85 GLY A N 1
ATOM 702 C CA . GLY A 1 85 ? 6.098 15.967 -5.641 1.00 93.94 85 GLY A CA 1
ATOM 703 C C . GLY A 1 85 ? 7.301 15.228 -5.039 1.00 93.94 85 GLY A C 1
ATOM 704 O O . GLY A 1 85 ? 8.432 15.688 -5.192 1.00 93.94 85 GLY A O 1
ATOM 705 N N . PHE A 1 86 ? 7.098 14.090 -4.367 1.00 93.06 86 PHE A N 1
ATOM 706 C CA . PHE A 1 86 ? 8.193 13.275 -3.836 1.00 93.06 86 PHE A CA 1
ATOM 707 C C . PHE A 1 86 ? 8.696 12.258 -4.870 1.00 93.06 86 PHE A C 1
ATOM 709 O O . PHE A 1 86 ? 7.894 11.628 -5.565 1.00 93.06 86 PHE A O 1
ATOM 716 N N . PRO A 1 87 ? 10.016 12.007 -4.944 1.00 92.38 87 PRO A N 1
ATOM 717 C CA . PRO A 1 87 ? 10.538 10.966 -5.815 1.00 92.38 87 PRO A CA 1
ATOM 718 C C . PRO A 1 87 ? 10.177 9.571 -5.282 1.00 92.38 87 PRO A C 1
ATOM 720 O O . PRO A 1 87 ? 10.298 9.288 -4.089 1.00 92.38 87 PRO A O 1
ATOM 723 N N . ALA A 1 88 ? 9.785 8.663 -6.180 1.00 90.69 88 ALA A N 1
ATOM 724 C CA . ALA A 1 88 ? 9.380 7.292 -5.856 1.00 90.69 88 ALA A CA 1
ATOM 725 C C . ALA A 1 88 ? 10.584 6.367 -5.570 1.00 90.69 88 ALA A C 1
ATOM 727 O O . ALA A 1 88 ? 10.764 5.321 -6.187 1.00 90.69 88 ALA A O 1
ATOM 728 N N . THR A 1 89 ? 11.451 6.765 -4.637 1.00 92.00 89 THR A N 1
ATOM 729 C CA . THR A 1 89 ? 12.583 5.940 -4.191 1.00 92.00 89 THR A CA 1
ATOM 730 C C . THR A 1 89 ? 12.134 4.910 -3.156 1.00 92.00 89 THR A C 1
ATOM 732 O O . THR A 1 89 ? 11.171 5.128 -2.422 1.00 92.00 89 THR A O 1
ATOM 735 N N . ASN A 1 90 ? 12.867 3.800 -3.021 1.00 86.25 90 ASN A N 1
ATOM 736 C CA . ASN A 1 90 ? 12.561 2.776 -2.011 1.00 86.25 90 ASN A CA 1
ATOM 737 C C . ASN A 1 90 ? 12.593 3.317 -0.574 1.00 86.25 90 ASN A C 1
ATOM 739 O O . ASN A 1 90 ? 11.779 2.908 0.248 1.00 86.25 90 ASN A O 1
ATOM 743 N N . SER A 1 91 ? 13.496 4.258 -0.278 1.00 89.44 91 SER A N 1
ATOM 744 C CA . SER A 1 91 ? 13.561 4.908 1.036 1.00 89.44 91 SER A CA 1
ATOM 745 C C . SER A 1 91 ? 12.278 5.692 1.329 1.00 89.44 91 SER A C 1
ATOM 747 O O . SER A 1 91 ? 11.640 5.479 2.357 1.00 89.44 91 SER A O 1
ATOM 749 N N . ILE A 1 92 ? 11.833 6.521 0.378 1.00 89.62 92 ILE A N 1
ATOM 750 C CA . ILE A 1 92 ? 10.618 7.333 0.528 1.00 89.62 92 ILE A CA 1
ATOM 751 C C . ILE A 1 92 ? 9.372 6.453 0.591 1.00 89.62 92 ILE A C 1
ATOM 753 O O . ILE A 1 92 ? 8.536 6.665 1.466 1.00 89.62 92 ILE A O 1
ATOM 757 N N . ARG A 1 93 ? 9.270 5.435 -0.274 1.00 89.62 93 ARG A N 1
ATOM 758 C CA . ARG A 1 93 ? 8.174 4.454 -0.247 1.00 89.62 93 ARG A CA 1
ATOM 759 C C . ARG A 1 93 ? 8.066 3.782 1.120 1.00 89.62 93 ARG A C 1
ATOM 761 O O . ARG A 1 93 ? 6.975 3.739 1.673 1.00 89.62 93 ARG A O 1
ATOM 768 N N . ASN A 1 94 ? 9.181 3.326 1.695 1.00 85.06 94 ASN A N 1
ATOM 769 C CA . ASN A 1 94 ? 9.186 2.700 3.020 1.00 85.06 94 ASN A CA 1
ATOM 770 C C . ASN A 1 94 ? 8.761 3.678 4.122 1.00 85.06 94 ASN A C 1
ATOM 772 O O . ASN A 1 94 ? 7.927 3.327 4.956 1.00 85.06 94 ASN A O 1
ATOM 776 N N . THR A 1 95 ? 9.284 4.905 4.110 1.00 87.00 95 THR A N 1
ATOM 777 C CA . THR A 1 95 ? 8.902 5.942 5.080 1.00 87.00 95 THR A CA 1
ATOM 778 C C . THR A 1 95 ? 7.411 6.262 4.991 1.00 87.00 95 THR A C 1
ATOM 780 O O . THR A 1 95 ? 6.716 6.246 6.006 1.00 87.00 95 THR A O 1
ATOM 783 N N . PHE A 1 96 ? 6.887 6.475 3.781 1.00 88.50 96 PHE A N 1
ATOM 784 C CA . PHE A 1 96 ? 5.461 6.725 3.563 1.00 88.50 96 PHE A CA 1
ATOM 785 C C . PHE A 1 96 ? 4.590 5.547 3.973 1.00 88.50 96 PHE A C 1
ATOM 787 O O . PHE A 1 96 ? 3.535 5.736 4.572 1.00 88.50 96 PHE A O 1
ATOM 794 N N . GLN A 1 97 ? 5.037 4.328 3.694 1.00 85.19 97 GLN A N 1
ATOM 795 C CA . GLN A 1 97 ? 4.326 3.124 4.086 1.00 85.19 97 GLN A CA 1
ATOM 796 C C . GLN A 1 97 ? 4.206 3.010 5.614 1.00 85.19 97 GLN A C 1
ATOM 798 O O . GLN A 1 97 ? 3.123 2.708 6.119 1.00 85.19 97 GLN A O 1
ATOM 803 N N . ILE A 1 98 ? 5.289 3.283 6.351 1.00 82.88 98 ILE A N 1
ATOM 804 C CA . ILE A 1 98 ? 5.285 3.298 7.821 1.00 82.88 98 ILE A CA 1
ATOM 805 C C . ILE A 1 98 ? 4.350 4.395 8.337 1.00 82.88 98 ILE A C 1
ATOM 807 O O . ILE A 1 98 ? 3.530 4.126 9.216 1.00 82.88 98 ILE A O 1
ATOM 811 N N . LEU A 1 99 ? 4.427 5.603 7.769 1.00 85.25 99 LEU A N 1
ATOM 812 C CA . LEU A 1 99 ? 3.571 6.730 8.148 1.00 85.25 99 LEU A CA 1
ATOM 813 C C . LEU A 1 99 ? 2.088 6.412 7.937 1.00 85.25 99 LEU A C 1
ATOM 815 O O . LEU A 1 99 ? 1.304 6.541 8.873 1.00 85.25 99 LEU A O 1
ATOM 819 N N . ILE A 1 100 ? 1.705 5.938 6.748 1.00 83.69 100 ILE A N 1
ATOM 820 C CA . ILE A 1 100 ? 0.312 5.595 6.421 1.00 83.69 100 ILE A CA 1
ATOM 821 C C . ILE A 1 100 ? -0.191 4.459 7.316 1.00 83.69 100 ILE A C 1
ATOM 823 O O . ILE A 1 100 ? -1.297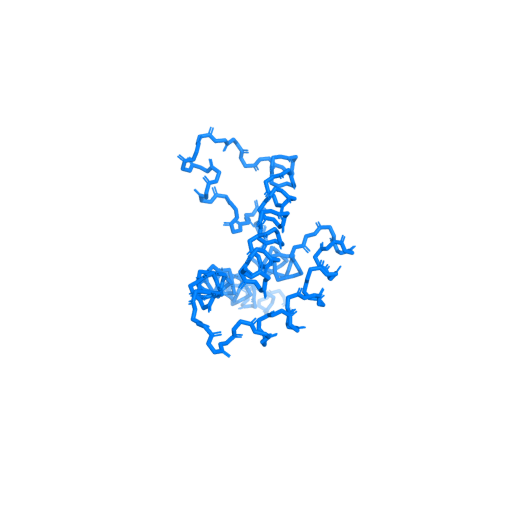 4.546 7.842 1.00 83.69 100 ILE A O 1
ATOM 827 N N . SER A 1 101 ? 0.619 3.421 7.541 1.00 80.00 101 SER A N 1
ATOM 828 C CA . SER A 1 101 ? 0.226 2.299 8.406 1.00 80.00 101 SER A CA 1
ATOM 829 C C . SER A 1 101 ? 0.047 2.739 9.863 1.00 80.00 101 SER A C 1
ATOM 831 O O . SER A 1 101 ? -0.896 2.313 10.525 1.00 80.00 101 SER A O 1
ATOM 833 N N . THR A 1 102 ? 0.912 3.633 10.353 1.00 81.75 102 THR A N 1
ATOM 834 C CA . THR A 1 102 ? 0.811 4.200 11.707 1.00 81.75 102 THR A CA 1
ATOM 835 C C . THR A 1 102 ? -0.416 5.098 11.843 1.00 81.75 102 THR A C 1
ATOM 837 O O . THR A 1 102 ? -1.182 4.946 12.792 1.00 81.75 102 THR A O 1
ATOM 840 N N . LEU A 1 103 ? -0.646 5.995 10.880 1.00 84.94 103 LEU A N 1
ATOM 841 C CA . LEU A 1 103 ? -1.825 6.863 10.854 1.00 84.94 103 LEU A CA 1
ATOM 842 C C . LEU A 1 103 ? -3.118 6.049 10.814 1.00 84.94 103 LEU A C 1
ATOM 844 O O . LEU A 1 103 ? -4.058 6.363 11.536 1.00 84.94 103 LEU A O 1
ATOM 848 N N . PHE A 1 104 ? -3.158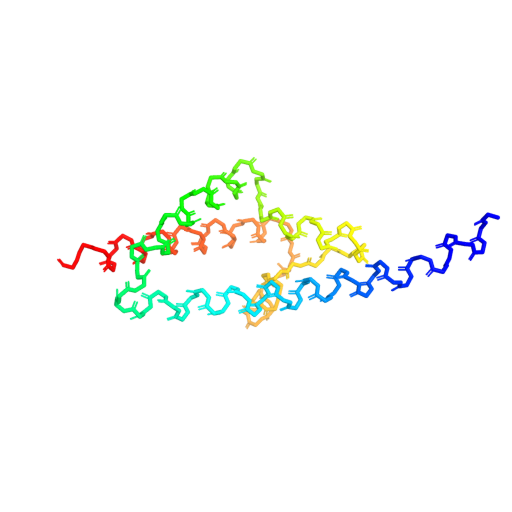 4.985 10.012 1.00 80.12 104 PHE A N 1
ATOM 849 C CA . PHE A 1 104 ? -4.333 4.128 9.928 1.00 80.12 104 PHE A CA 1
ATOM 850 C C . PHE A 1 104 ? -4.578 3.354 11.229 1.00 80.12 104 PHE A C 1
ATOM 852 O O . PHE A 1 104 ? -5.718 3.272 11.677 1.00 80.12 104 PHE A O 1
ATOM 859 N N . MET A 1 105 ? -3.524 2.860 11.889 1.00 79.38 105 MET A N 1
ATOM 860 C CA . MET A 1 105 ? -3.636 2.264 13.226 1.00 79.38 105 MET A CA 1
ATOM 861 C C . MET A 1 105 ? -4.188 3.253 14.258 1.00 79.38 105 MET A C 1
ATOM 863 O O . MET A 1 105 ? -5.105 2.908 15.000 1.00 79.38 105 MET A O 1
ATOM 867 N N . LEU A 1 106 ? -3.670 4.484 14.289 1.00 83.56 106 LEU A N 1
ATOM 868 C CA . LEU A 1 106 ? -4.160 5.526 15.196 1.00 83.56 106 LEU A CA 1
ATOM 869 C C . LEU A 1 106 ? -5.624 5.874 14.916 1.00 83.56 106 LEU A C 1
ATOM 871 O O . LEU A 1 106 ? -6.418 5.970 15.850 1.00 83.56 106 LEU A O 1
ATOM 875 N N . LEU A 1 107 ? -5.991 6.010 13.640 1.00 81.19 107 LEU A N 1
ATOM 876 C CA . LEU A 1 107 ? -7.364 6.271 13.218 1.00 81.19 107 LEU A CA 1
ATOM 877 C C . LEU A 1 107 ? -8.308 5.152 13.674 1.00 81.19 107 LEU A C 1
ATOM 879 O O . LEU A 1 107 ? -9.378 5.437 14.203 1.00 81.19 107 LEU A O 1
ATOM 883 N N . LEU A 1 108 ? -7.907 3.888 13.512 1.00 76.50 108 LEU A N 1
ATOM 884 C CA . LEU A 1 108 ? -8.695 2.743 13.968 1.00 76.50 108 LEU A CA 1
ATOM 885 C C . LEU A 1 108 ? -8.880 2.733 15.490 1.00 76.50 108 LEU A C 1
ATOM 887 O O . LEU A 1 108 ? -9.990 2.486 15.952 1.00 76.50 108 LEU A O 1
ATOM 891 N N . VAL A 1 109 ? -7.830 3.027 16.264 1.00 78.44 109 VAL A N 1
ATOM 892 C CA . VAL A 1 109 ? -7.929 3.132 17.731 1.00 78.44 109 VAL A CA 1
ATOM 893 C C . VAL A 1 109 ? -8.886 4.259 18.123 1.00 78.44 109 VAL A C 1
ATOM 895 O O . VAL A 1 109 ? -9.814 4.026 18.891 1.00 78.44 109 VAL A O 1
ATOM 898 N N . PHE A 1 110 ? -8.722 5.453 17.552 1.00 82.06 110 PHE A N 1
ATOM 899 C CA . PHE A 1 110 ? -9.574 6.606 17.856 1.00 82.06 110 PHE A CA 1
ATOM 900 C C . PHE A 1 110 ? -11.053 6.352 17.522 1.00 82.06 110 PHE A C 1
ATOM 902 O O . PHE A 1 110 ? -11.944 6.731 18.272 1.00 82.06 110 PHE A O 1
ATOM 909 N N . ILE A 1 111 ? -11.328 5.667 16.411 1.00 73.56 111 ILE A N 1
ATOM 910 C CA . ILE A 1 111 ? -12.694 5.356 15.970 1.00 73.56 111 ILE A CA 1
ATOM 911 C C . ILE A 1 111 ? -13.372 4.275 16.835 1.00 73.56 111 ILE A C 1
ATOM 913 O O . ILE A 1 111 ? -14.606 4.217 16.879 1.00 73.56 111 ILE A O 1
ATOM 917 N N . LEU A 1 112 ? -12.593 3.402 17.482 1.00 68.50 112 LEU A N 1
ATOM 918 C CA . LEU A 1 112 ? -13.100 2.320 18.332 1.00 68.50 112 LEU A CA 1
ATOM 919 C C . LEU A 1 112 ? -13.327 2.724 19.788 1.00 68.50 112 LEU A C 1
ATOM 921 O O . LEU A 1 112 ? -14.183 2.130 20.440 1.00 68.50 112 LEU A O 1
ATOM 925 N N . PHE A 1 113 ? -12.578 3.708 20.280 1.00 68.94 113 PHE A N 1
ATOM 926 C CA . PHE A 1 113 ? -12.675 4.217 21.645 1.00 68.94 113 PHE A CA 1
ATOM 927 C C . PHE A 1 113 ? -13.105 5.694 21.615 1.00 68.94 113 PHE A C 1
ATOM 929 O O . PHE A 1 113 ? -12.262 6.558 21.866 1.00 68.94 113 PHE A O 1
ATOM 936 N N . PRO A 1 114 ? -14.366 5.986 21.229 1.00 59.81 114 PRO A N 1
ATOM 937 C CA . PRO A 1 114 ? -14.893 7.347 21.219 1.00 59.81 114 PRO A CA 1
ATOM 938 C C . PRO A 1 114 ? -14.969 7.958 22.623 1.00 59.81 114 PRO A C 1
ATOM 940 O O . PRO A 1 114 ? -15.179 7.198 23.598 1.00 59.81 114 PRO A O 1
#

pLDDT: mean 82.13, std 9.72, range [48.78, 93.94]